Protein AF-I7BSM0-F1 (afdb_monomer_lite)

pLDDT: mean 81.53, std 9.01, range [46.53, 90.38]

Radius of gyration: 15.72 Å; chains: 1; bounding box: 34×25×46 Å

Foldseek 3Di:
DVCVVVVVVVVVVLVCLLCVLLVCVVVVVLVVLLVQLVVLQVLLVVLCVQLVVCVVPVVSNVVSPVSNVSSNVSSCSSVVSVVVVVVVD

Secondary structure (DSSP, 8-state):
-HHHHHHHHHHHHHHHHHHHHHHHHHTT-HHHHHHHHHHHHHHHHHHHHHHHHTTT-HHHHHHHHHHHHHHHHHHHHHHHHHHHHHS--

Structure (mmCIF, N/CA/C/O backbone):
data_AF-I7BSM0-F1
#
_entry.id   AF-I7BSM0-F1
#
loop_
_atom_site.group_PDB
_atom_site.id
_atom_site.type_symbol
_atom_site.label_atom_id
_atom_site.label_alt_id
_atom_site.label_comp_id
_atom_site.label_asym_id
_atom_site.label_entity_id
_atom_site.label_seq_id
_atom_site.pdbx_PDB_ins_code
_atom_site.Cartn_x
_atom_site.Cartn_y
_atom_site.Cartn_z
_atom_site.occupancy
_atom_si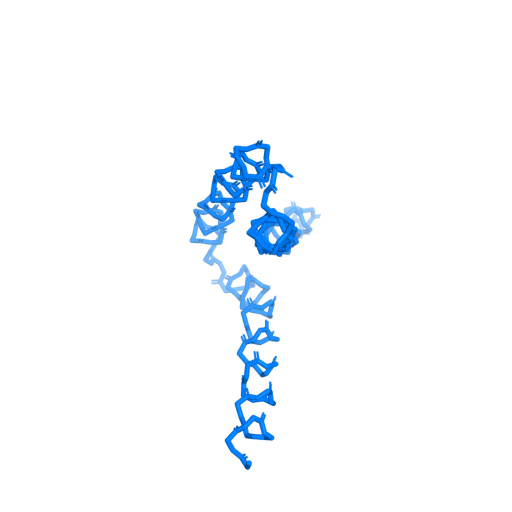te.B_iso_or_equiv
_atom_site.auth_seq_id
_atom_site.auth_comp_id
_atom_site.auth_asym_id
_atom_site.auth_atom_id
_atom_site.pdbx_PDB_model_num
ATOM 1 N N . MET A 1 1 ? -8.388 -13.398 -26.741 1.00 52.06 1 MET A N 1
ATOM 2 C CA . MET A 1 1 ? -9.541 -13.782 -25.890 1.00 52.06 1 MET A CA 1
ATOM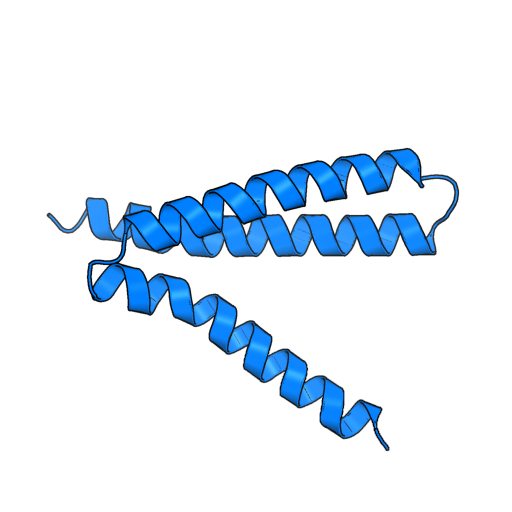 3 C C . MET A 1 1 ? -9.223 -13.839 -24.395 1.00 52.06 1 MET A C 1
ATOM 5 O O . MET A 1 1 ? -10.069 -13.387 -23.642 1.00 52.06 1 MET A O 1
ATOM 9 N N . ASN A 1 2 ? -8.032 -14.265 -23.940 1.00 61.25 2 ASN A N 1
ATOM 10 C CA . ASN A 1 2 ? -7.701 -14.265 -22.497 1.00 61.25 2 ASN A CA 1
ATOM 11 C C . 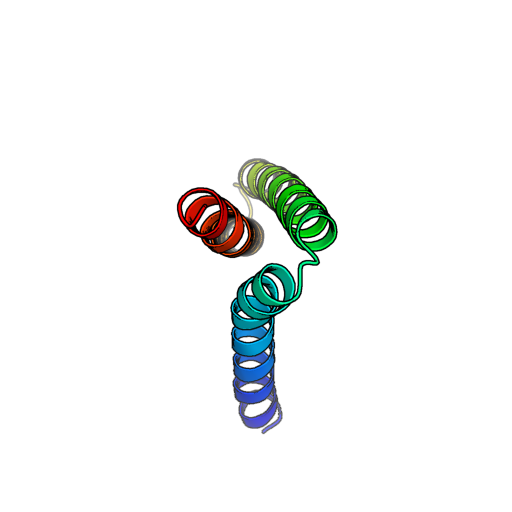ASN A 1 2 ? -7.745 -12.877 -21.825 1.00 61.25 2 ASN A C 1
ATOM 13 O O . ASN A 1 2 ? -8.256 -12.755 -20.717 1.00 61.25 2 ASN A O 1
ATOM 17 N N . TYR A 1 3 ? -7.286 -11.815 -22.495 1.00 58.94 3 TYR A N 1
ATOM 18 C CA . TYR A 1 3 ? -7.279 -10.465 -21.909 1.00 58.94 3 TYR A CA 1
ATOM 19 C C . TYR A 1 3 ? -8.684 -9.924 -21.585 1.00 58.94 3 TYR A C 1
ATOM 21 O O . TYR A 1 3 ? -8.848 -9.234 -20.586 1.00 58.94 3 TYR A O 1
ATOM 29 N N . LEU A 1 4 ? -9.710 -10.294 -22.365 1.00 61.56 4 LEU A N 1
ATOM 30 C CA . LEU A 1 4 ? -11.099 -9.860 -22.144 1.00 61.56 4 LEU A CA 1
ATOM 31 C C . LEU A 1 4 ? -11.724 -10.446 -20.868 1.00 61.56 4 LEU A C 1
ATOM 33 O O . LEU A 1 4 ? -12.687 -9.886 -20.362 1.00 61.56 4 LEU A O 1
ATOM 37 N N . ILE A 1 5 ? -11.175 -11.545 -20.342 1.00 70.00 5 ILE A N 1
ATOM 38 C CA . ILE A 1 5 ? -11.637 -12.193 -19.104 1.00 70.00 5 ILE A CA 1
ATOM 39 C C . ILE A 1 5 ? -10.750 -11.783 -17.920 1.00 70.00 5 ILE A C 1
ATOM 41 O O . ILE A 1 5 ? -11.245 -11.549 -16.821 1.00 70.00 5 ILE A O 1
ATOM 45 N N . ILE A 1 6 ? -9.441 -11.636 -18.140 1.00 73.25 6 ILE A N 1
ATOM 46 C CA . ILE A 1 6 ? -8.482 -11.288 -17.081 1.00 73.25 6 ILE A CA 1
ATOM 47 C C . ILE A 1 6 ? -8.688 -9.853 -16.581 1.00 73.25 6 ILE A C 1
ATOM 49 O O . ILE A 1 6 ? -8.649 -9.619 -15.376 1.00 73.25 6 ILE A O 1
ATOM 53 N N . ILE A 1 7 ? -8.944 -8.901 -17.486 1.00 76.69 7 ILE A N 1
ATOM 54 C CA . ILE A 1 7 ? -9.152 -7.489 -17.134 1.00 76.69 7 ILE A CA 1
ATOM 55 C C . ILE A 1 7 ? -10.323 -7.308 -16.148 1.00 76.69 7 ILE A C 1
ATOM 57 O O . ILE A 1 7 ? -10.097 -6.733 -15.083 1.00 76.69 7 ILE A O 1
ATOM 61 N N . PRO A 1 8 ? -11.548 -7.803 -16.414 1.00 75.56 8 PRO A N 1
ATOM 62 C CA . PRO A 1 8 ? -12.660 -7.620 -15.481 1.00 75.56 8 PRO A CA 1
ATOM 63 C C . PRO A 1 8 ? -12.440 -8.327 -14.138 1.00 75.56 8 PRO A C 1
ATOM 65 O O . PRO A 1 8 ? -12.798 -7.773 -13.103 1.00 75.56 8 PRO A O 1
ATOM 68 N N . ILE A 1 9 ? -11.795 -9.499 -14.118 1.00 80.12 9 ILE A N 1
ATOM 69 C CA . ILE A 1 9 ? -11.457 -10.188 -12.861 1.00 80.12 9 ILE A CA 1
ATOM 70 C C . ILE A 1 9 ? -10.476 -9.350 -12.032 1.00 80.12 9 ILE A C 1
ATOM 72 O O . ILE A 1 9 ? -10.686 -9.168 -10.833 1.00 80.12 9 ILE A O 1
ATOM 76 N N . ALA A 1 10 ? -9.440 -8.793 -12.663 1.00 78.56 10 ALA A N 1
ATOM 77 C CA . ALA A 1 10 ? -8.481 -7.922 -11.989 1.00 78.56 10 ALA A CA 1
ATOM 78 C C . ALA A 1 10 ? -9.155 -6.666 -11.407 1.00 78.56 10 ALA A C 1
ATOM 80 O O . ALA A 1 10 ? -8.854 -6.280 -10.280 1.00 78.56 10 ALA A O 1
ATOM 81 N N . PHE A 1 11 ? -10.117 -6.074 -12.124 1.00 79.12 11 PHE A N 1
ATOM 82 C CA . PHE A 1 11 ? -10.906 -4.945 -11.622 1.00 79.12 11 PHE A CA 1
ATOM 83 C C . PHE A 1 11 ? -11.771 -5.312 -10.412 1.00 79.12 11 PHE A C 1
ATOM 85 O O . PHE A 1 11 ? -11.815 -4.552 -9.446 1.00 79.12 11 PHE A O 1
ATOM 92 N N . ILE A 1 12 ? -12.430 -6.475 -10.435 1.00 82.12 12 ILE A N 1
ATOM 93 C CA . ILE A 1 12 ? -13.244 -6.951 -9.306 1.00 82.12 12 ILE A CA 1
ATOM 94 C C . ILE A 1 12 ? -12.363 -7.175 -8.074 1.00 82.12 12 ILE A C 1
ATOM 96 O O . ILE A 1 12 ? -12.716 -6.738 -6.980 1.00 82.12 12 ILE A O 1
ATOM 100 N N . LEU A 1 13 ? -11.200 -7.808 -8.246 1.00 80.56 13 LEU A N 1
ATOM 101 C CA . LEU A 1 13 ? -10.254 -8.038 -7.154 1.00 80.56 13 LEU A CA 1
ATOM 102 C C . LEU A 1 13 ? -9.695 -6.725 -6.594 1.00 80.56 13 LEU A C 1
ATOM 104 O O . LEU A 1 13 ? -9.600 -6.582 -5.378 1.00 80.56 13 LEU A O 1
ATOM 108 N N . ALA A 1 14 ? -9.383 -5.750 -7.450 1.00 78.50 14 ALA A N 1
ATOM 109 C CA . ALA A 1 14 ? -8.919 -4.433 -7.018 1.00 78.50 14 ALA A CA 1
ATOM 110 C C . ALA A 1 14 ? -9.997 -3.671 -6.228 1.00 78.50 14 ALA A C 1
ATOM 112 O O . ALA A 1 14 ? -9.711 -3.105 -5.174 1.00 78.50 14 ALA A O 1
ATOM 113 N N . ALA A 1 15 ? -11.248 -3.701 -6.693 1.00 80.56 15 ALA A N 1
ATOM 114 C CA . ALA A 1 15 ? -12.369 -3.089 -5.985 1.00 80.56 15 ALA A CA 1
ATOM 115 C C . ALA A 1 15 ? -12.639 -3.779 -4.637 1.00 80.56 15 ALA A C 1
ATOM 117 O O . ALA A 1 15 ? -12.874 -3.108 -3.634 1.00 80.56 15 ALA A O 1
ATOM 118 N N . ALA A 1 16 ? -12.561 -5.113 -4.594 1.00 80.00 16 ALA A N 1
ATOM 119 C CA . ALA A 1 16 ? -12.699 -5.877 -3.359 1.00 80.00 16 ALA A CA 1
ATOM 120 C C . ALA A 1 16 ? -11.579 -5.548 -2.364 1.00 80.00 16 ALA A C 1
ATOM 122 O O . ALA A 1 16 ? -11.859 -5.355 -1.183 1.00 80.00 16 ALA A O 1
ATOM 123 N N . ALA A 1 17 ? -10.337 -5.424 -2.842 1.00 78.56 17 ALA A N 1
ATOM 124 C CA . ALA A 1 17 ? -9.198 -5.037 -2.020 1.00 78.56 17 ALA A CA 1
ATOM 125 C C . ALA A 1 17 ? -9.379 -3.638 -1.413 1.00 78.56 17 ALA A C 1
ATOM 127 O O . ALA A 1 17 ? -9.104 -3.476 -0.235 1.00 78.56 17 ALA A O 1
ATOM 128 N N . LEU A 1 18 ? -9.902 -2.661 -2.161 1.00 80.94 18 LEU A N 1
ATOM 129 C CA . LEU A 1 18 ? -10.191 -1.310 -1.647 1.00 80.94 18 LEU A CA 1
ATOM 130 C C . LEU A 1 18 ? -11.391 -1.271 -0.685 1.00 80.94 18 LEU A C 1
ATOM 132 O O . LEU A 1 18 ? -11.452 -0.474 0.239 1.00 80.94 18 LEU A O 1
ATOM 136 N N . ALA A 1 19 ? -12.385 -2.139 -0.854 1.00 83.25 19 ALA A N 1
ATOM 137 C CA . ALA A 1 19 ? -13.515 -2.167 0.075 1.00 83.25 19 ALA A CA 1
ATOM 138 C C . ALA A 1 19 ? -13.170 -2.878 1.401 1.00 83.25 19 ALA A C 1
ATOM 140 O O . ALA A 1 19 ? -13.778 -2.604 2.441 1.00 83.25 19 ALA A O 1
ATOM 141 N N . LEU A 1 20 ? -12.198 -3.795 1.381 1.00 84.31 20 LEU A N 1
ATOM 142 C CA . LEU A 1 20 ? -11.849 -4.660 2.509 1.00 84.31 20 LEU A CA 1
ATOM 143 C C . LEU A 1 20 ? -11.442 -3.888 3.784 1.00 84.31 20 LEU A C 1
ATOM 145 O O . LEU A 1 20 ? -12.007 -4.191 4.840 1.00 84.31 20 LEU A O 1
ATOM 149 N N . PRO A 1 21 ? -10.549 -2.872 3.735 1.00 83.88 21 PRO A N 1
ATOM 150 C CA . PRO A 1 21 ? -10.139 -2.101 4.909 1.00 83.88 21 PRO A CA 1
ATOM 151 C C . PRO A 1 21 ? -11.321 -1.460 5.635 1.00 83.88 21 PRO A C 1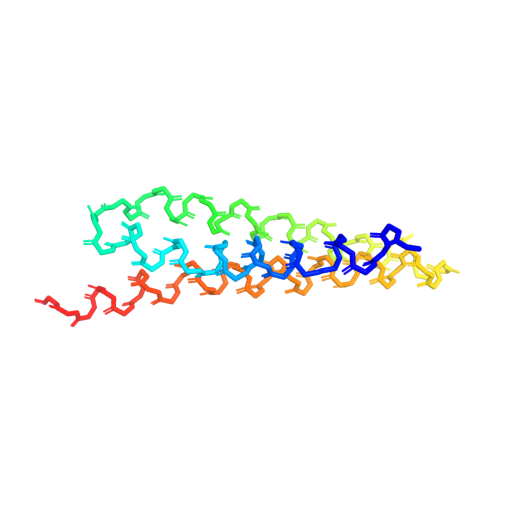
ATOM 153 O O . PRO A 1 21 ? -11.392 -1.474 6.865 1.00 83.88 21 PRO A O 1
ATOM 156 N N . TRP A 1 22 ? -12.297 -0.956 4.880 1.00 83.81 22 TRP A N 1
ATOM 157 C CA . TRP A 1 22 ? -13.499 -0.333 5.424 1.00 83.81 22 TRP A CA 1
ATOM 158 C C . TRP A 1 22 ? -14.371 -1.325 6.191 1.00 83.81 22 TRP A C 1
ATOM 160 O O . TRP A 1 22 ? -14.844 -1.011 7.287 1.00 83.81 22 TRP A O 1
ATOM 170 N N . PHE A 1 23 ? -14.569 -2.530 5.650 1.00 85.69 23 PHE A N 1
ATOM 171 C CA . PHE A 1 23 ? -15.319 -3.582 6.336 1.00 85.69 23 PHE A CA 1
ATOM 172 C C . PHE A 1 23 ? -14.576 -4.096 7.573 1.00 85.69 23 PHE A C 1
ATOM 174 O O . PHE A 1 23 ? -15.183 -4.225 8.636 1.00 85.69 23 PHE A O 1
ATOM 181 N N . MET A 1 24 ? -13.263 -4.315 7.471 1.00 85.81 24 MET A N 1
ATOM 182 C CA . MET A 1 24 ? -12.435 -4.795 8.582 1.00 85.81 24 MET A CA 1
ATOM 183 C C . MET A 1 24 ? -12.404 -3.806 9.752 1.00 85.81 24 MET A C 1
ATOM 185 O O . MET A 1 24 ? -12.576 -4.213 10.902 1.00 85.81 24 MET A O 1
ATOM 189 N N . VAL A 1 25 ? -12.269 -2.500 9.484 1.00 85.19 25 VAL A N 1
ATOM 190 C CA . VAL A 1 25 ? -12.319 -1.465 10.533 1.00 85.19 25 VAL A CA 1
ATOM 191 C C . VAL A 1 25 ? -13.688 -1.429 11.216 1.00 85.19 25 VAL A C 1
ATOM 193 O O . VAL A 1 25 ? -13.743 -1.315 12.440 1.00 85.19 25 VAL A O 1
ATOM 196 N N . ARG A 1 26 ? -14.791 -1.569 10.464 1.00 83.31 26 ARG A N 1
ATOM 197 C CA . ARG A 1 26 ? -16.152 -1.625 11.033 1.00 83.31 26 ARG A CA 1
ATOM 198 C C . ARG A 1 26 ? -16.383 -2.853 11.915 1.00 83.31 26 ARG A C 1
ATOM 200 O O . ARG A 1 26 ? -17.177 -2.771 12.843 1.00 83.31 26 ARG A O 1
ATOM 207 N N . GLN A 1 27 ? -15.688 -3.958 11.655 1.00 85.25 27 GLN A N 1
ATOM 208 C CA . GLN A 1 27 ? -15.733 -5.161 12.493 1.00 85.25 27 GLN A CA 1
ATOM 209 C C . GLN A 1 27 ? -14.731 -5.150 13.659 1.00 85.25 27 GLN A C 1
ATOM 211 O O . GLN A 1 27 ? -14.668 -6.107 14.422 1.00 85.25 27 GLN A O 1
ATOM 216 N N . GLY A 1 28 ? -13.962 -4.069 13.829 1.00 82.81 28 GLY A N 1
ATOM 217 C CA . GLY A 1 28 ? -13.018 -3.918 14.939 1.00 82.81 28 GLY A CA 1
ATOM 218 C C . GLY A 1 28 ? -11.602 -4.437 14.666 1.00 82.81 28 GLY A C 1
ATOM 219 O O . GLY A 1 28 ? -10.737 -4.281 15.524 1.00 82.81 28 GLY A O 1
ATOM 220 N N . TYR A 1 29 ? -11.303 -4.952 13.467 1.00 84.81 29 TYR A N 1
ATOM 221 C CA . TYR A 1 29 ? -9.970 -5.440 13.067 1.00 84.81 29 TYR A CA 1
ATOM 222 C C . TYR A 1 29 ? -8.993 -4.305 12.705 1.00 84.81 29 TYR A C 1
ATOM 224 O O . TYR A 1 29 ? -8.325 -4.320 11.670 1.00 84.81 29 TYR A O 1
ATOM 232 N N . ARG A 1 30 ? -8.903 -3.283 13.560 1.00 80.69 30 ARG A N 1
ATOM 233 C CA . ARG A 1 30 ? -8.118 -2.064 13.305 1.00 80.69 30 ARG A CA 1
ATOM 234 C C . ARG A 1 30 ? -6.616 -2.326 13.182 1.00 80.69 30 ARG A C 1
ATOM 236 O O . ARG A 1 30 ? -5.983 -1.764 12.296 1.00 80.69 30 ARG A O 1
ATOM 243 N N . GLU A 1 31 ? -6.059 -3.189 14.029 1.00 84.75 31 GLU A N 1
ATOM 244 C CA . GLU A 1 31 ? -4.623 -3.506 14.023 1.00 84.75 31 GLU A CA 1
ATOM 245 C C . GLU A 1 31 ? -4.189 -4.209 12.733 1.00 84.75 31 GLU A C 1
ATOM 247 O O . GLU A 1 31 ? -3.134 -3.901 12.184 1.00 84.75 31 GLU A O 1
ATOM 252 N N . GLN A 1 32 ? -5.030 -5.095 12.192 1.00 84.50 32 GLN A N 1
ATOM 253 C CA . GLN A 1 32 ? -4.746 -5.786 10.932 1.00 84.50 32 GLN A CA 1
ATOM 254 C C . GLN A 1 32 ? -4.718 -4.809 9.752 1.00 84.50 32 GLN A C 1
ATOM 256 O O . GLN A 1 32 ? -3.830 -4.889 8.905 1.00 84.50 32 GLN A O 1
ATOM 261 N N . VAL A 1 33 ? -5.643 -3.843 9.726 1.00 86.00 33 VAL A N 1
ATOM 262 C CA . VAL A 1 33 ? -5.677 -2.797 8.691 1.00 86.00 33 VAL A CA 1
ATOM 263 C C . VAL A 1 33 ? -4.495 -1.833 8.833 1.00 86.00 33 VAL A C 1
ATOM 265 O O . VAL A 1 33 ? -3.925 -1.416 7.828 1.00 86.00 33 VAL A O 1
ATOM 268 N N . GLN A 1 34 ? -4.066 -1.524 10.062 1.00 84.94 34 GLN A N 1
ATOM 269 C CA . GLN A 1 34 ? -2.854 -0.733 10.309 1.00 84.94 34 GLN A CA 1
ATOM 270 C C . GLN A 1 34 ? -1.589 -1.447 9.831 1.00 84.94 34 GLN A C 1
ATOM 272 O O . GLN A 1 34 ? -0.776 -0.837 9.138 1.00 84.94 34 GLN A O 1
ATOM 277 N N . LEU A 1 35 ? -1.434 -2.730 10.173 1.00 86.69 35 LEU A N 1
ATOM 278 C CA . LEU A 1 35 ? -0.298 -3.542 9.744 1.00 86.69 35 LEU A CA 1
ATOM 279 C C . LEU A 1 35 ? -0.267 -3.659 8.214 1.00 86.69 35 LEU A C 1
ATOM 281 O O . LEU A 1 35 ? 0.767 -3.408 7.601 1.00 86.69 35 LEU A O 1
ATOM 285 N N . GLY A 1 36 ? -1.417 -3.960 7.600 1.00 84.44 36 GLY A N 1
ATOM 286 C CA . GLY A 1 36 ? -1.569 -4.026 6.148 1.00 84.44 36 GLY A CA 1
ATOM 287 C C . GLY A 1 36 ? -1.175 -2.714 5.473 1.00 84.44 36 GLY A C 1
ATOM 288 O O . GLY A 1 36 ? -0.302 -2.720 4.609 1.00 84.44 36 GLY A O 1
ATOM 289 N N . GLY A 1 37 ? -1.734 -1.589 5.936 1.00 86.19 37 GLY A N 1
ATOM 290 C CA . GLY A 1 37 ? -1.418 -0.253 5.429 1.00 86.19 37 GLY A CA 1
ATOM 291 C C . GLY A 1 37 ? 0.066 0.105 5.561 1.00 86.19 37 GLY A C 1
ATOM 292 O O . GLY A 1 37 ? 0.666 0.607 4.604 1.00 86.19 37 GLY A O 1
ATOM 293 N N . ALA A 1 38 ? 0.686 -0.205 6.705 1.00 86.81 38 ALA A N 1
ATOM 294 C CA . ALA A 1 38 ? 2.109 0.022 6.951 1.00 86.81 38 ALA A CA 1
ATOM 295 C C . ALA A 1 38 ? 2.993 -0.800 5.999 1.00 86.81 38 ALA A C 1
ATOM 297 O O . ALA A 1 38 ? 3.889 -0.240 5.363 1.00 86.81 38 ALA A O 1
ATOM 298 N N . CYS A 1 39 ? 2.704 -2.093 5.825 1.00 87.94 39 CYS A N 1
ATOM 299 C CA . CYS A 1 39 ? 3.418 -2.953 4.881 1.00 87.94 39 CYS A CA 1
ATOM 300 C C . CYS A 1 39 ? 3.323 -2.426 3.443 1.00 87.94 39 CYS A C 1
ATOM 302 O O . CYS A 1 39 ? 4.347 -2.317 2.767 1.00 87.94 39 CYS A O 1
ATOM 304 N N . THR A 1 40 ? 2.132 -2.027 2.980 1.00 87.69 40 THR A N 1
ATOM 305 C CA . THR A 1 40 ? 1.983 -1.435 1.638 1.00 87.69 40 THR A CA 1
ATOM 306 C C . THR A 1 40 ? 2.680 -0.092 1.495 1.00 87.69 40 THR A C 1
ATOM 308 O O . THR A 1 40 ? 3.199 0.202 0.424 1.00 87.69 40 THR A O 1
ATOM 311 N N . THR A 1 41 ? 2.780 0.700 2.562 1.00 87.75 41 THR A N 1
ATOM 312 C CA . THR A 1 41 ? 3.534 1.962 2.527 1.00 87.75 41 THR A CA 1
ATOM 313 C C . THR A 1 41 ? 5.023 1.695 2.313 1.00 87.75 41 THR A C 1
ATOM 315 O O . THR A 1 41 ? 5.646 2.309 1.450 1.00 87.75 41 THR A O 1
ATOM 318 N N . VAL A 1 42 ? 5.592 0.732 3.046 1.00 90.38 42 VAL A N 1
ATOM 319 C CA . VAL A 1 42 ? 7.002 0.332 2.902 1.00 90.38 42 VAL A CA 1
ATOM 320 C C . VAL A 1 42 ? 7.275 -0.229 1.505 1.00 90.38 42 VAL A C 1
ATOM 322 O O . VAL A 1 42 ? 8.267 0.142 0.879 1.00 90.38 42 VAL A O 1
ATOM 325 N N . LEU A 1 43 ? 6.372 -1.061 0.978 1.00 87.69 43 LEU A N 1
ATOM 326 C CA . LEU A 1 43 ? 6.465 -1.564 -0.395 1.00 87.69 43 LEU A CA 1
ATOM 327 C C . LEU A 1 43 ? 6.366 -0.436 -1.431 1.00 87.69 43 LEU A C 1
ATOM 329 O O . LEU A 1 43 ? 7.120 -0.443 -2.399 1.00 87.69 43 LEU A O 1
ATOM 333 N N . GLY A 1 44 ? 5.506 0.562 -1.213 1.00 88.12 44 GLY A N 1
ATOM 334 C CA . GLY A 1 44 ? 5.392 1.742 -2.075 1.00 88.12 44 GLY A CA 1
ATOM 335 C C . GLY A 1 44 ? 6.662 2.592 -2.097 1.00 88.12 44 GLY A C 1
ATOM 336 O O . GLY A 1 44 ? 7.080 3.045 -3.166 1.00 88.12 44 GLY A O 1
ATOM 337 N N . PHE A 1 45 ? 7.324 2.737 -0.946 1.00 88.25 45 PHE A N 1
ATOM 338 C CA . PHE A 1 45 ? 8.639 3.370 -0.846 1.00 88.25 45 PHE A CA 1
ATOM 339 C C . PHE A 1 45 ? 9.720 2.561 -1.568 1.00 88.25 45 PHE A C 1
ATOM 341 O O . PHE A 1 45 ? 10.476 3.127 -2.355 1.00 88.25 45 PHE A O 1
ATOM 348 N N . ALA A 1 46 ? 9.764 1.242 -1.380 1.00 88.19 46 ALA A N 1
ATOM 349 C CA . ALA A 1 46 ? 10.697 0.378 -2.104 1.00 88.19 46 ALA A CA 1
ATOM 350 C C . ALA A 1 46 ? 10.440 0.385 -3.625 1.00 88.19 46 ALA A C 1
ATOM 352 O O . ALA A 1 46 ? 11.370 0.342 -4.425 1.00 88.19 46 ALA A O 1
ATOM 353 N N . ALA A 1 47 ? 9.182 0.496 -4.052 1.00 87.31 47 ALA A N 1
ATOM 354 C CA . ALA A 1 47 ? 8.851 0.654 -5.462 1.00 87.31 47 ALA A CA 1
ATOM 355 C C . ALA A 1 47 ? 9.309 2.021 -5.997 1.00 87.31 47 ALA A C 1
ATOM 357 O O . ALA A 1 47 ? 9.812 2.100 -7.115 1.00 87.31 47 ALA A O 1
ATOM 358 N N . SER A 1 48 ? 9.212 3.084 -5.188 1.00 87.25 48 SER A N 1
ATOM 359 C CA . SER A 1 48 ? 9.670 4.424 -5.577 1.00 87.25 48 SER A CA 1
ATOM 360 C C . SER A 1 48 ? 11.183 4.483 -5.810 1.00 87.25 48 SER A C 1
ATOM 362 O O . SER A 1 48 ? 11.621 5.099 -6.778 1.00 87.25 48 SER A O 1
ATOM 364 N N . THR A 1 49 ? 11.990 3.781 -5.005 1.00 87.00 49 THR A N 1
ATOM 365 C CA . THR A 1 49 ? 13.441 3.691 -5.239 1.00 87.00 49 THR A CA 1
ATOM 366 C C . THR A 1 49 ? 13.754 2.933 -6.529 1.00 87.00 49 THR A C 1
ATOM 368 O O . THR A 1 49 ? 14.684 3.304 -7.245 1.00 87.00 49 THR A O 1
ATOM 371 N N . GLY A 1 50 ? 12.927 1.944 -6.887 1.00 81.50 50 GLY A N 1
ATOM 372 C CA . GLY A 1 50 ? 12.979 1.260 -8.179 1.00 81.50 50 GLY A CA 1
ATOM 373 C C . GLY A 1 50 ? 12.786 2.196 -9.378 1.00 81.50 50 GLY A C 1
ATOM 374 O O . GLY A 1 50 ? 13.461 2.024 -10.388 1.00 81.50 50 GLY A O 1
ATOM 375 N N . VAL A 1 51 ? 11.952 3.237 -9.267 1.00 83.12 51 VAL A N 1
ATOM 376 C CA . VAL A 1 51 ? 11.769 4.235 -10.344 1.00 83.12 51 VAL A CA 1
ATOM 377 C C . VAL A 1 51 ? 13.077 4.952 -10.662 1.00 83.12 51 VAL A C 1
ATOM 379 O O . VAL A 1 51 ? 13.446 5.073 -11.827 1.00 83.12 51 VAL A O 1
ATOM 382 N N . PHE A 1 52 ? 13.797 5.390 -9.627 1.00 81.62 52 PHE A N 1
ATOM 383 C CA . PHE A 1 52 ? 15.080 6.075 -9.791 1.00 81.62 52 PHE A CA 1
ATOM 384 C C . PHE A 1 52 ? 16.185 5.118 -10.240 1.00 81.62 52 PHE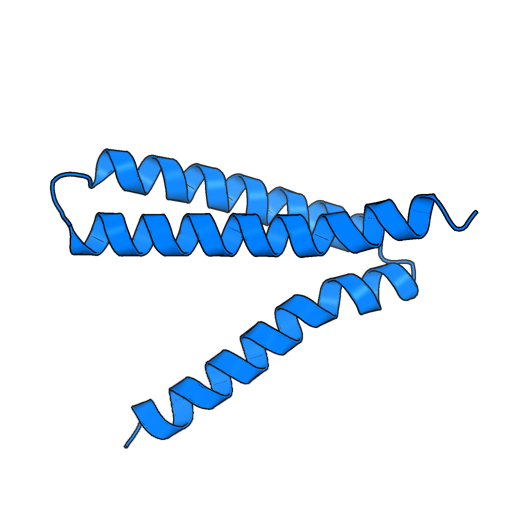 A C 1
ATOM 386 O O . PHE A 1 52 ? 17.022 5.488 -11.056 1.00 81.62 52 PHE A O 1
ATOM 393 N N . SER A 1 53 ? 16.171 3.877 -9.745 1.00 84.31 53 SER A N 1
ATOM 394 C CA . SER A 1 53 ? 17.183 2.875 -10.090 1.00 84.31 53 SER A CA 1
ATOM 395 C C . SER A 1 53 ? 17.074 2.365 -11.530 1.00 84.31 53 SER A C 1
ATOM 397 O O . SER A 1 53 ? 18.064 1.876 -12.068 1.00 84.31 53 SER A O 1
ATOM 399 N N . TYR A 1 54 ? 15.894 2.467 -12.149 1.00 84.56 54 TYR A N 1
ATOM 400 C CA . TYR A 1 54 ? 15.641 2.066 -13.535 1.00 84.56 54 TYR A CA 1
ATOM 401 C C . TYR A 1 54 ? 15.282 3.254 -14.439 1.00 84.56 54 TYR A C 1
ATOM 403 O O . TYR A 1 54 ? 14.611 3.056 -15.449 1.00 84.56 54 TYR A O 1
ATOM 411 N N . ALA A 1 55 ? 15.729 4.472 -14.109 1.00 76.12 55 ALA A N 1
ATOM 412 C CA . ALA A 1 55 ? 15.407 5.685 -14.870 1.00 76.12 55 ALA A CA 1
ATOM 413 C C . ALA A 1 55 ? 15.793 5.592 -16.361 1.00 76.12 55 ALA A C 1
ATOM 415 O O . ALA A 1 55 ? 15.071 6.104 -17.215 1.00 76.12 55 ALA A O 1
ATOM 416 N N . ASP A 1 56 ? 16.866 4.865 -16.680 1.00 85.12 56 ASP A N 1
ATOM 417 C CA . ASP A 1 56 ? 17.318 4.631 -18.059 1.00 85.12 56 ASP A CA 1
ATOM 418 C C . ASP A 1 56 ? 16.440 3.622 -18.827 1.00 85.12 56 ASP A C 1
ATOM 420 O O . ASP A 1 56 ? 16.463 3.565 -20.056 1.00 85.12 56 ASP A O 1
ATOM 424 N N . ASN A 1 57 ? 15.622 2.838 -18.116 1.00 86.94 57 ASN A N 1
ATOM 425 C CA . ASN A 1 57 ? 14.705 1.848 -18.673 1.00 86.94 57 ASN A CA 1
ATOM 426 C C . ASN A 1 57 ? 13.252 2.286 -18.470 1.00 86.94 57 ASN A C 1
ATOM 428 O O . ASN A 1 57 ? 12.565 1.842 -17.546 1.00 86.94 57 ASN A O 1
ATOM 432 N N . MET A 1 58 ? 12.756 3.093 -19.412 1.00 81.56 58 MET A N 1
ATOM 433 C CA . MET A 1 58 ? 11.399 3.653 -19.407 1.00 81.56 58 MET A CA 1
ATOM 434 C C . MET A 1 58 ? 10.271 2.659 -19.033 1.00 81.56 58 MET A C 1
ATOM 436 O O . MET A 1 58 ? 9.449 3.013 -18.187 1.00 81.56 58 MET A O 1
ATOM 440 N N . PRO A 1 59 ? 10.191 1.420 -19.572 1.00 86.06 59 PRO A N 1
ATOM 441 C CA . PRO A 1 59 ? 9.111 0.498 -19.203 1.00 86.06 59 PRO A CA 1
ATOM 442 C C . PRO A 1 59 ? 9.211 -0.018 -17.759 1.00 86.06 59 PRO A C 1
ATOM 444 O O . PRO A 1 59 ? 8.182 -0.198 -17.108 1.00 86.06 59 PRO A O 1
ATOM 447 N N . LEU A 1 60 ? 10.424 -0.226 -17.231 1.00 81.38 60 LEU A N 1
ATOM 448 C CA . LEU A 1 60 ? 10.606 -0.634 -15.834 1.00 81.38 60 LEU A CA 1
ATOM 449 C C . LEU A 1 60 ? 10.327 0.535 -14.891 1.00 81.38 60 LEU A C 1
ATOM 451 O O . LEU A 1 60 ? 9.611 0.351 -13.910 1.00 81.38 60 LEU A O 1
ATOM 455 N N . ALA A 1 61 ? 10.818 1.736 -15.204 1.00 84.62 61 ALA A N 1
ATOM 456 C CA . ALA A 1 61 ? 10.527 2.935 -14.423 1.00 84.62 61 ALA A CA 1
ATOM 457 C C . ALA A 1 61 ? 9.012 3.176 -14.298 1.00 84.62 61 ALA A C 1
ATOM 459 O O . ALA A 1 61 ? 8.519 3.489 -13.216 1.00 84.62 61 ALA A O 1
ATOM 460 N N . LEU A 1 62 ? 8.256 2.955 -15.379 1.00 86.38 62 LEU A N 1
ATOM 461 C CA . LEU A 1 62 ? 6.800 3.115 -15.397 1.00 86.38 62 LEU A CA 1
ATOM 462 C C . LEU A 1 62 ? 6.080 2.010 -14.601 1.00 86.38 62 LEU A C 1
ATOM 464 O O . LEU A 1 62 ? 5.112 2.291 -13.890 1.00 86.38 62 LEU A O 1
ATOM 468 N N . LEU A 1 63 ? 6.577 0.769 -14.643 1.00 87.88 63 LEU A N 1
ATOM 469 C CA . LEU A 1 63 ? 6.071 -0.327 -13.810 1.00 87.88 63 LEU A CA 1
ATOM 470 C C . LEU A 1 63 ? 6.293 -0.050 -12.315 1.00 87.88 63 LEU A C 1
ATOM 472 O O . LEU A 1 63 ? 5.356 -0.139 -11.525 1.00 87.88 63 LEU A O 1
ATOM 476 N N . TYR A 1 64 ? 7.507 0.337 -11.924 1.00 88.19 64 TYR A N 1
ATOM 477 C CA . TYR A 1 64 ? 7.818 0.693 -10.537 1.00 88.19 64 TYR A CA 1
ATOM 478 C C . TYR A 1 64 ? 7.062 1.948 -10.083 1.00 88.19 64 TYR A C 1
ATOM 480 O O . TYR A 1 64 ? 6.596 2.012 -8.945 1.00 88.19 64 TYR A O 1
ATOM 488 N N . GLY A 1 65 ? 6.861 2.914 -10.984 1.00 86.25 65 GLY A N 1
ATOM 489 C CA . GLY A 1 65 ? 6.116 4.139 -10.705 1.00 86.25 65 GLY A CA 1
ATOM 490 C C . GLY A 1 65 ? 4.639 3.858 -10.463 1.00 86.25 65 GLY A C 1
ATOM 491 O O . GLY A 1 65 ? 4.086 4.282 -9.450 1.00 86.25 65 GLY A O 1
ATOM 492 N N . SER A 1 66 ? 4.012 3.072 -11.339 1.00 87.50 66 SER A N 1
ATOM 493 C CA . SER A 1 66 ? 2.619 2.646 -11.161 1.00 87.50 66 SER A CA 1
ATOM 494 C C . SER A 1 66 ? 2.437 1.782 -9.910 1.00 87.50 66 SER A C 1
ATOM 496 O O . SER A 1 66 ? 1.508 2.027 -9.141 1.00 87.50 66 SER A O 1
ATOM 498 N N . ALA A 1 67 ? 3.353 0.850 -9.633 1.00 87.38 67 ALA A N 1
ATOM 499 C CA . ALA A 1 67 ? 3.332 0.052 -8.408 1.00 87.38 67 ALA A CA 1
ATOM 500 C C . ALA A 1 67 ? 3.453 0.921 -7.143 1.00 87.38 67 A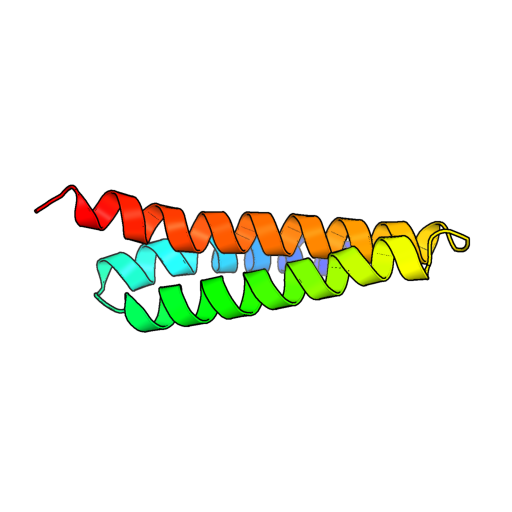LA A C 1
ATOM 502 O O . ALA A 1 67 ? 2.739 0.690 -6.164 1.00 87.38 67 ALA A O 1
ATOM 503 N N . SER A 1 68 ? 4.309 1.947 -7.169 1.00 89.50 68 SER A N 1
ATOM 504 C CA . SER A 1 68 ? 4.455 2.899 -6.066 1.00 89.50 68 SER A CA 1
ATOM 505 C C . SER A 1 68 ? 3.161 3.684 -5.833 1.00 89.50 68 SER A C 1
ATOM 507 O O . SER A 1 68 ? 2.648 3.696 -4.715 1.00 89.50 68 SER A O 1
ATOM 509 N N . VAL A 1 69 ? 2.569 4.246 -6.893 1.00 88.38 69 VAL A N 1
ATOM 510 C CA . VAL A 1 69 ? 1.306 5.001 -6.812 1.00 88.38 69 VAL A CA 1
ATOM 511 C C . VAL A 1 69 ? 0.171 4.136 -6.262 1.00 88.38 69 VAL A C 1
ATOM 513 O O . VAL A 1 69 ? -0.519 4.558 -5.336 1.00 88.38 69 VAL A O 1
ATOM 516 N N . VAL A 1 70 ? -0.003 2.914 -6.771 1.00 88.50 70 VAL A N 1
ATOM 517 C CA . VAL A 1 70 ? -1.049 1.993 -6.291 1.00 88.50 70 VAL A CA 1
ATOM 518 C C . VAL A 1 70 ? -0.837 1.638 -4.818 1.00 88.50 70 VAL A C 1
ATOM 520 O O . VAL A 1 70 ? -1.795 1.631 -4.047 1.00 88.50 70 VAL A O 1
ATOM 523 N N . SER A 1 71 ? 0.411 1.415 -4.403 1.00 87.75 71 SER A N 1
ATOM 524 C CA . SER A 1 71 ? 0.749 1.112 -3.007 1.00 87.75 71 SER A CA 1
ATOM 525 C C . SER A 1 71 ? 0.426 2.276 -2.065 1.00 87.75 71 SER A C 1
ATOM 527 O O . SER A 1 71 ? -0.126 2.056 -0.987 1.00 87.75 71 SER A O 1
ATOM 529 N N . PHE A 1 72 ? 0.706 3.519 -2.476 1.00 86.81 72 PHE A N 1
ATOM 530 C CA . PHE A 1 72 ? 0.343 4.710 -1.703 1.00 86.81 72 PHE A CA 1
ATOM 531 C C . PHE A 1 72 ? -1.170 4.928 -1.640 1.00 86.81 72 PHE A C 1
ATOM 533 O O . PHE A 1 72 ? -1.692 5.228 -0.568 1.00 86.81 72 PHE A O 1
ATOM 540 N N . LEU A 1 73 ? -1.886 4.745 -2.752 1.00 88.81 73 LEU A N 1
ATOM 541 C CA . LEU A 1 73 ? -3.347 4.858 -2.779 1.00 88.81 73 LEU A CA 1
ATOM 542 C C . LEU A 1 73 ? -4.007 3.826 -1.861 1.00 88.81 73 LEU A C 1
ATOM 544 O O . LEU A 1 73 ? -4.903 4.173 -1.096 1.00 88.81 73 LEU A O 1
ATOM 548 N N . TYR A 1 74 ? -3.525 2.584 -1.882 1.00 85.88 74 TYR A N 1
ATOM 549 C CA . TYR A 1 74 ? -4.027 1.534 -1.001 1.00 85.88 74 TYR A CA 1
ATOM 550 C C . TYR A 1 74 ? -3.696 1.799 0.473 1.00 85.88 74 TYR A C 1
ATOM 552 O O . TYR A 1 74 ? -4.536 1.600 1.349 1.00 85.88 74 TYR A O 1
ATOM 560 N N . ALA A 1 75 ? -2.495 2.306 0.767 1.00 86.81 75 ALA A N 1
ATOM 561 C CA . ALA A 1 75 ? -2.145 2.713 2.123 1.00 86.81 75 ALA A CA 1
ATOM 562 C C . ALA A 1 75 ? -3.074 3.828 2.632 1.00 86.81 75 ALA A C 1
ATOM 564 O O . ALA A 1 75 ? -3.594 3.728 3.744 1.00 86.81 75 ALA A O 1
ATOM 565 N N . LEU A 1 76 ? -3.340 4.855 1.816 1.00 86.25 76 LEU A N 1
ATOM 566 C CA . LEU A 1 76 ? -4.295 5.917 2.150 1.00 86.25 76 LEU A CA 1
ATOM 567 C C . LEU A 1 76 ? -5.698 5.360 2.407 1.00 86.25 76 LEU A C 1
ATOM 569 O O . LEU A 1 76 ? -6.327 5.741 3.394 1.00 86.25 76 LEU A O 1
ATOM 573 N N . ASP A 1 77 ? -6.157 4.432 1.571 1.00 87.44 77 ASP A N 1
ATOM 574 C CA . ASP A 1 77 ? -7.452 3.773 1.733 1.00 87.44 77 ASP A CA 1
ATOM 575 C C . ASP A 1 77 ? -7.530 2.906 3.004 1.00 87.44 77 ASP A C 1
ATOM 577 O O . ASP A 1 77 ? -8.584 2.819 3.624 1.00 87.44 77 ASP A O 1
ATOM 581 N N . CYS A 1 78 ? -6.408 2.365 3.490 1.00 85.69 78 CYS A N 1
ATOM 582 C CA . CYS A 1 78 ? -6.343 1.714 4.802 1.00 85.69 78 CYS A CA 1
ATOM 583 C C . CYS A 1 78 ? -6.398 2.724 5.963 1.00 85.69 78 CYS A C 1
ATOM 585 O O . CYS A 1 78 ? -7.114 2.513 6.946 1.00 85.69 78 CYS A O 1
ATOM 587 N N . PHE A 1 79 ? -5.656 3.835 5.877 1.00 83.31 79 PHE A N 1
ATOM 588 C CA . PHE A 1 79 ? -5.565 4.830 6.956 1.00 83.31 79 PHE A CA 1
ATOM 589 C C . PHE A 1 79 ? -6.818 5.707 7.094 1.00 83.31 79 PHE A C 1
ATOM 591 O O . PHE A 1 79 ? -7.133 6.157 8.199 1.00 83.31 79 PHE A O 1
ATOM 598 N N . LEU A 1 80 ? -7.562 5.929 6.011 1.00 85.88 80 LEU A N 1
ATOM 599 C CA . LEU A 1 80 ? -8.768 6.756 5.995 1.00 85.88 80 LEU A CA 1
ATOM 600 C C . LEU A 1 80 ? -9.902 6.232 6.910 1.00 85.88 80 LEU A C 1
ATOM 602 O O . LEU A 1 80 ? -10.349 6.993 7.777 1.00 85.88 80 LEU A O 1
ATOM 606 N N . PRO A 1 81 ? -10.350 4.961 6.828 1.00 82.75 81 PRO A N 1
ATOM 607 C CA . PRO A 1 81 ? -11.356 4.415 7.737 1.00 82.75 81 PRO A CA 1
ATOM 608 C C . PRO A 1 81 ? -10.850 4.350 9.182 1.00 82.75 81 PRO A C 1
ATOM 610 O O . PRO A 1 81 ? -11.622 4.588 10.114 1.00 82.75 81 PRO A O 1
ATOM 613 N N . LEU A 1 82 ? -9.556 4.089 9.399 1.00 83.44 82 LEU A N 1
ATOM 614 C CA . LEU A 1 82 ? -8.937 4.134 10.728 1.00 83.44 82 LEU A CA 1
ATOM 615 C C . LEU A 1 82 ? -9.022 5.533 11.352 1.00 83.44 82 LEU A C 1
ATOM 617 O O . LEU A 1 82 ? -9.375 5.659 12.524 1.00 83.44 82 LEU A O 1
ATOM 621 N N . TYR A 1 83 ? -8.736 6.579 10.575 1.00 81.75 83 TYR A N 1
ATOM 622 C CA . TYR A 1 83 ? -8.793 7.965 11.034 1.00 81.75 83 TYR A CA 1
ATOM 623 C C . TYR A 1 83 ? -10.232 8.429 11.296 1.00 81.75 83 TYR A C 1
ATOM 625 O O . TYR A 1 83 ? -10.524 8.973 12.362 1.00 81.75 83 TYR A O 1
ATOM 633 N N . LEU A 1 84 ? -11.153 8.172 10.360 1.00 82.12 84 LEU A N 1
ATOM 634 C CA . LEU A 1 84 ? -12.556 8.586 10.479 1.00 82.12 84 LEU A CA 1
ATOM 635 C C . LEU A 1 84 ? -13.279 7.863 11.618 1.00 82.12 84 LEU A C 1
ATOM 637 O O . LEU A 1 84 ? -14.010 8.489 12.383 1.00 82.12 84 LEU A O 1
ATOM 641 N N . SER A 1 85 ? -13.024 6.566 11.799 1.00 69.06 85 SER A N 1
ATOM 642 C CA . SER A 1 85 ? -13.623 5.799 12.897 1.00 69.06 85 SER A CA 1
ATOM 643 C C . SER A 1 85 ? -13.093 6.205 14.282 1.00 69.06 85 SER A C 1
ATOM 645 O O . SER A 1 85 ? -13.710 5.868 15.290 1.00 69.06 85 SER A O 1
ATOM 647 N N . ARG A 1 86 ? -11.965 6.925 14.366 1.00 61.66 86 ARG A N 1
ATOM 648 C CA . ARG A 1 86 ? -11.416 7.457 15.626 1.00 61.66 86 ARG A CA 1
ATOM 649 C C . ARG A 1 86 ? -12.143 8.714 16.114 1.00 61.66 86 ARG A C 1
ATOM 651 O O . ARG A 1 86 ? -12.134 8.968 17.308 1.00 61.66 86 ARG A O 1
ATOM 658 N N . LYS A 1 87 ? -12.755 9.484 15.204 1.00 55.09 87 LYS A N 1
ATOM 659 C CA . LYS A 1 87 ? -13.546 10.693 15.519 1.00 55.09 87 LYS A CA 1
ATOM 660 C C . LYS A 1 87 ? -15.001 10.403 15.895 1.00 55.09 87 LYS A C 1
ATOM 662 O O . LYS A 1 87 ? -15.698 11.310 16.324 1.00 55.09 87 LYS A O 1
ATOM 667 N N . SER A 1 88 ? -15.473 9.175 15.684 1.00 53.09 88 SER A N 1
ATOM 668 C CA . SER A 1 88 ? -16.869 8.786 15.928 1.00 53.09 88 SER A CA 1
ATOM 669 C C . SER A 1 88 ? -17.151 8.387 17.388 1.00 53.09 88 SER A C 1
ATOM 671 O O . SER A 1 88 ? -18.171 7.751 17.647 1.00 53.09 88 SER A O 1
ATOM 673 N N . HIS A 1 89 ? -16.248 8.701 18.316 1.00 46.53 89 HIS A N 1
ATOM 674 C CA . HIS A 1 89 ? -16.288 8.283 19.716 1.00 46.53 89 HIS A CA 1
ATOM 675 C C . HIS A 1 89 ? -16.043 9.480 20.632 1.00 46.53 89 HIS A C 1
ATOM 677 O O . HIS A 1 89 ? -16.505 9.410 21.791 1.00 46.53 89 HIS A O 1
#

Sequence (89 aa):
MNYLIIIPIAFILAAAALALPWFMVRQGYREQVQLGGACTTVLGFAASTGVFSYADNMPLALLYGSASVVSFLYALDCFLPLYLSRKSH

Organism: Klebsiella pneumoniae (NCBI:txid573)